Protein AF-A0A2X2M861-F1 (afdb_monomer_lite)

Foldseek 3Di:
DDDPQCPPVPDPDVVVVVVSVVVVVVVVVVCVVPDDDDDDPVNVVVVVVVVVD

pLDDT: mean 83.21, std 9.46, range [53.78, 94.19]

Radius of gyration: 18.47 Å; chains: 1; bounding box: 38×29×44 Å

InterPro domains:
  IPR006297 Elongation factor 4 [PTHR43512] (1-50)
  IPR013842 GTP-binding protein LepA, C-terminal [PF06421] (2-49)

Structure (mmCIF, N/CA/C/O backbone):
data_AF-A0A2X2M861-F1
#
_entry.id   AF-A0A2X2M861-F1
#
loop_
_atom_site.group_PDB
_atom_site.id
_atom_site.type_symbol
_atom_site.label_atom_id
_atom_site.label_alt_id
_atom_site.label_comp_id
_atom_site.label_asym_id
_atom_site.label_entity_id
_atom_site.label_seq_id
_atom_site.pdbx_PDB_ins_code
_atom_site.Cartn_x
_atom_site.Cartn_y
_atom_site.Cartn_z
_atom_site.occupancy
_atom_site.B_iso_or_equiv
_atom_site.auth_seq_id
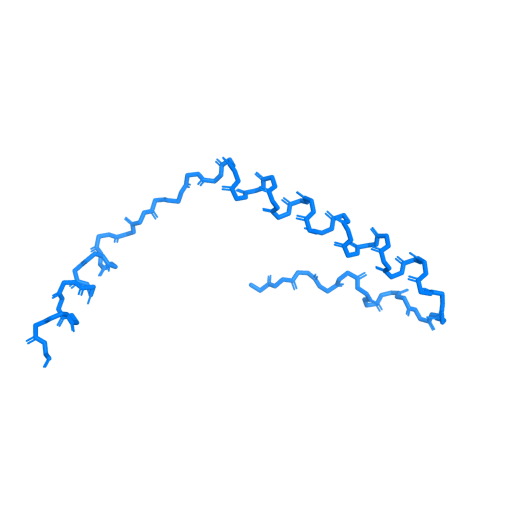_atom_site.auth_comp_id
_atom_site.auth_asym_id
_ato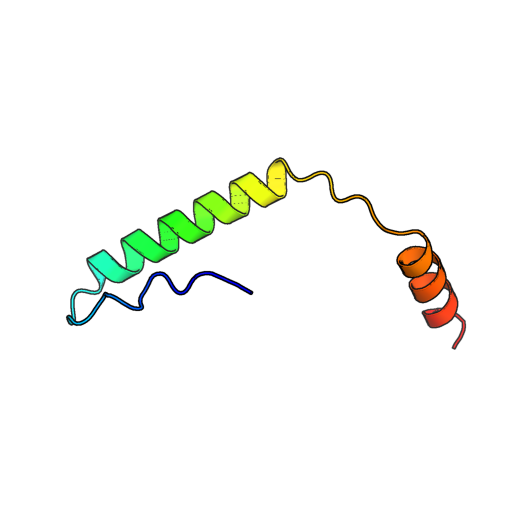m_site.auth_atom_id
_atom_site.pdbx_PDB_model_num
ATOM 1 N N . MET A 1 1 ? -7.922 -9.042 -1.183 1.00 58.62 1 MET A N 1
ATOM 2 C CA . MET A 1 1 ? -7.054 -9.495 -2.296 1.00 58.62 1 MET A CA 1
ATOM 3 C C . MET A 1 1 ? -6.348 -8.271 -2.892 1.00 58.62 1 MET A C 1
ATOM 5 O O . MET A 1 1 ? -7.025 -7.322 -3.261 1.00 58.62 1 MET A O 1
ATOM 9 N N . GLY A 1 2 ? -5.013 -8.183 -2.849 1.00 77.81 2 GLY A N 1
ATOM 10 C CA . GLY A 1 2 ? -4.280 -6.957 -3.217 1.00 77.81 2 GLY A CA 1
ATOM 11 C C . GLY A 1 2 ? -3.905 -6.886 -4.702 1.00 77.81 2 GLY A C 1
ATOM 12 O O . GLY A 1 2 ? -3.548 -7.900 -5.291 1.00 77.81 2 GLY A O 1
ATOM 13 N N . LYS A 1 3 ? -3.922 -5.687 -5.305 1.00 87.19 3 LYS A N 1
ATOM 14 C CA . LYS A 1 3 ? -3.428 -5.474 -6.679 1.00 87.19 3 LYS A CA 1
ATOM 15 C C . LYS A 1 3 ? -1.935 -5.811 -6.773 1.00 87.19 3 LYS A C 1
ATOM 17 O O . LYS A 1 3 ? -1.126 -5.186 -6.084 1.00 87.19 3 LYS A O 1
ATOM 22 N N . ASN A 1 4 ? -1.561 -6.720 -7.673 1.00 88.19 4 ASN A N 1
ATOM 23 C CA . ASN A 1 4 ? -0.159 -6.973 -8.000 1.00 88.19 4 ASN A CA 1
ATOM 24 C C . ASN A 1 4 ? 0.384 -5.842 -8.891 1.00 88.19 4 ASN A C 1
ATOM 26 O O . ASN A 1 4 ? 0.170 -5.817 -10.103 1.00 88.19 4 ASN A O 1
ATOM 30 N N . VAL A 1 5 ? 1.075 -4.879 -8.278 1.00 89.56 5 VAL A N 1
ATOM 31 C CA . VAL A 1 5 ? 1.629 -3.707 -8.977 1.00 89.56 5 VAL A CA 1
ATOM 32 C C . VAL A 1 5 ? 2.841 -4.038 -9.852 1.00 89.56 5 VAL A C 1
ATOM 34 O O . VAL A 1 5 ? 3.200 -3.231 -10.704 1.00 89.56 5 VAL A O 1
ATOM 37 N N . LEU A 1 6 ? 3.443 -5.220 -9.693 1.00 88.81 6 LEU A N 1
ATOM 38 C CA . LEU A 1 6 ? 4.664 -5.623 -10.393 1.00 88.81 6 LEU A CA 1
ATOM 39 C C . LEU A 1 6 ? 4.405 -6.448 -11.661 1.00 88.81 6 LEU A C 1
ATOM 41 O O . LEU A 1 6 ? 5.346 -6.722 -12.398 1.00 88.81 6 LEU A O 1
ATOM 45 N N . ALA A 1 7 ? 3.151 -6.793 -11.963 1.00 88.75 7 ALA A N 1
ATOM 46 C CA . ALA A 1 7 ? 2.798 -7.672 -13.082 1.00 88.75 7 ALA A CA 1
ATOM 47 C C . ALA A 1 7 ? 3.282 -7.181 -14.464 1.00 88.75 7 ALA A C 1
ATOM 49 O O . ALA A 1 7 ? 3.476 -7.989 -15.363 1.00 88.75 7 ALA A O 1
ATOM 50 N N . LYS A 1 8 ? 3.494 -5.865 -14.634 1.00 87.38 8 LYS A N 1
ATOM 51 C CA . LYS A 1 8 ? 4.013 -5.255 -15.875 1.00 87.38 8 LYS A CA 1
ATOM 52 C C . LYS A 1 8 ? 5.493 -4.850 -15.803 1.00 87.38 8 LYS A C 1
ATOM 54 O O . LYS A 1 8 ? 5.991 -4.147 -16.682 1.00 87.38 8 LYS A O 1
ATOM 59 N N . CYS A 1 9 ? 6.204 -5.228 -14.743 1.00 89.25 9 CYS A N 1
ATOM 60 C CA . CYS A 1 9 ? 7.633 -4.958 -14.584 1.00 89.25 9 CYS A CA 1
ATOM 61 C C . CYS A 1 9 ? 8.462 -6.099 -15.186 1.00 89.25 9 CYS A C 1
ATOM 63 O O . CYS A 1 9 ? 9.130 -6.828 -14.459 1.00 89.25 9 CYS A O 1
ATOM 65 N N . TYR A 1 10 ? 8.422 -6.220 -16.514 1.00 84.62 10 TYR A N 1
ATOM 66 C CA . TYR A 1 10 ? 9.106 -7.275 -17.277 1.00 84.62 10 TYR A CA 1
ATOM 67 C C . TYR A 1 10 ? 10.637 -7.111 -17.359 1.00 84.62 10 TYR A C 1
ATOM 69 O O . TYR A 1 10 ? 11.320 -7.983 -17.876 1.00 84.62 10 TYR A O 1
ATOM 77 N N . GLY A 1 11 ? 11.179 -5.993 -16.861 1.00 87.31 11 GLY A N 1
ATOM 78 C CA . GLY A 1 11 ? 12.614 -5.700 -16.852 1.00 87.31 11 GLY A CA 1
ATOM 79 C C . GLY A 1 11 ? 13.282 -5.878 -15.484 1.00 87.31 11 GLY A C 1
ATOM 80 O O . GLY A 1 11 ? 12.631 -6.073 -14.452 1.00 87.31 11 GLY A O 1
ATOM 81 N N . GLY A 1 12 ? 14.608 -5.741 -15.479 1.00 86.19 12 GLY A N 1
ATOM 82 C CA . GLY A 1 12 ? 15.449 -5.805 -14.278 1.00 86.19 12 GLY A CA 1
ATOM 83 C C . GLY A 1 12 ? 15.525 -4.508 -13.466 1.00 86.19 12 GLY A C 1
ATOM 84 O O . GLY A 1 12 ? 16.148 -4.501 -12.409 1.00 86.19 12 GLY A O 1
ATOM 85 N N . ASP A 1 13 ? 14.894 -3.418 -13.919 1.00 88.94 13 ASP A N 1
ATOM 86 C CA . ASP A 1 13 ? 14.951 -2.127 -13.227 1.00 88.94 13 ASP A CA 1
ATOM 87 C C . ASP A 1 13 ? 14.249 -2.180 -11.858 1.00 88.94 13 ASP A C 1
ATOM 89 O O . ASP A 1 13 ? 13.016 -2.148 -11.730 1.00 88.94 13 ASP A O 1
ATOM 93 N N . ILE A 1 14 ? 15.071 -2.236 -10.813 1.00 88.56 14 ILE A N 1
ATOM 94 C CA . ILE A 1 14 ? 14.637 -2.258 -9.420 1.00 8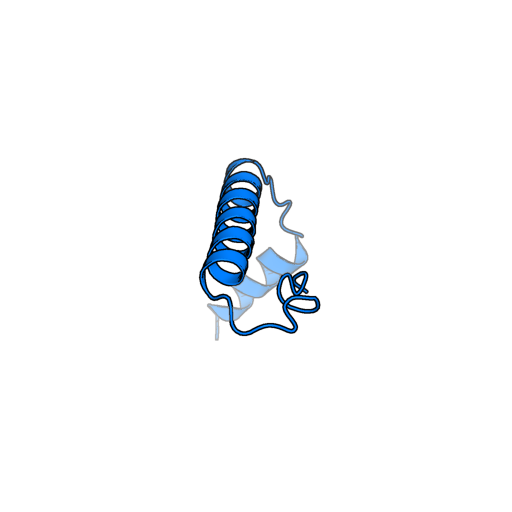8.56 14 ILE A CA 1
ATOM 95 C C . ILE A 1 14 ? 14.057 -0.914 -8.967 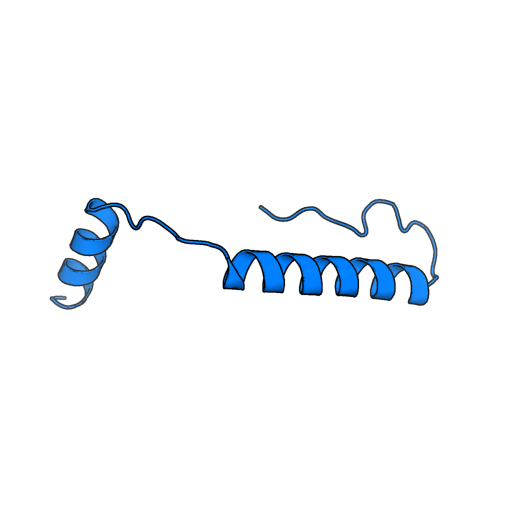1.00 88.56 14 ILE A C 1
ATOM 97 O O . ILE A 1 14 ? 13.184 -0.896 -8.094 1.00 88.56 14 ILE A O 1
ATOM 101 N N . SER A 1 15 ? 14.475 0.200 -9.576 1.00 92.56 15 SER A N 1
ATOM 102 C CA . SER A 1 15 ? 13.978 1.540 -9.248 1.00 92.56 15 SER A CA 1
ATOM 103 C C . SER A 1 15 ? 12.484 1.641 -9.549 1.00 92.56 15 SER A C 1
ATOM 105 O O . SER A 1 15 ? 11.686 2.056 -8.698 1.00 92.56 15 SER A O 1
ATOM 107 N N . ARG A 1 16 ? 12.061 1.133 -10.714 1.00 92.69 16 ARG A N 1
ATOM 108 C CA . ARG A 1 16 ? 10.644 1.066 -11.096 1.00 92.69 16 ARG A CA 1
ATOM 109 C C . ARG A 1 16 ? 9.821 0.202 -10.140 1.00 92.69 16 ARG A C 1
ATOM 111 O O . ARG A 1 16 ? 8.719 0.609 -9.767 1.00 92.69 16 ARG A O 1
ATOM 118 N N . LYS A 1 17 ? 10.346 -0.952 -9.708 1.00 92.00 17 LYS A N 1
ATOM 119 C CA . LYS A 1 17 ? 9.664 -1.829 -8.736 1.00 92.00 17 LYS A CA 1
ATOM 120 C C . LYS A 1 17 ? 9.495 -1.130 -7.383 1.00 92.00 17 LYS A C 1
ATOM 122 O O . LYS A 1 17 ? 8.380 -1.084 -6.865 1.00 92.00 17 LYS A O 1
ATOM 127 N N . ARG A 1 18 ? 10.558 -0.509 -6.854 1.00 93.12 18 ARG A N 1
ATOM 128 C CA . ARG A 1 18 ? 10.518 0.250 -5.588 1.00 93.12 18 ARG A CA 1
ATOM 129 C C . ARG A 1 18 ? 9.504 1.390 -5.643 1.00 93.12 18 ARG A C 1
ATOM 131 O O . ARG A 1 18 ? 8.650 1.485 -4.768 1.00 93.12 18 ARG A O 1
ATOM 138 N N . LYS A 1 19 ? 9.506 2.185 -6.718 1.00 94.19 19 LYS A N 1
ATOM 139 C CA . LYS A 1 19 ? 8.554 3.295 -6.904 1.00 94.19 19 LYS A CA 1
ATOM 140 C C . LYS A 1 19 ? 7.089 2.845 -6.837 1.00 94.19 19 LYS A C 1
ATOM 142 O O . LYS A 1 19 ? 6.245 3.570 -6.312 1.00 94.19 19 LYS A O 1
ATOM 147 N N . LEU A 1 20 ? 6.765 1.671 -7.381 1.00 93.62 20 LEU A N 1
ATOM 148 C CA . LEU A 1 20 ? 5.401 1.131 -7.365 1.00 93.62 20 LEU A CA 1
ATOM 149 C C . LEU A 1 20 ? 4.996 0.612 -5.981 1.00 93.62 20 LEU A C 1
ATOM 151 O O . LEU A 1 20 ? 3.858 0.834 -5.561 1.00 93.62 20 LEU A O 1
ATOM 155 N N . LEU A 1 21 ? 5.922 -0.029 -5.268 1.00 92.19 21 LEU A N 1
ATOM 156 C CA . LEU A 1 21 ? 5.699 -0.515 -3.906 1.00 92.19 21 LEU A CA 1
ATOM 157 C C . LEU A 1 21 ? 5.511 0.638 -2.913 1.00 92.19 21 LEU A C 1
ATOM 159 O O . LEU A 1 21 ? 4.564 0.606 -2.130 1.00 92.19 21 LEU A O 1
ATOM 163 N N . GLU A 1 22 ? 6.320 1.696 -3.005 1.00 94.12 22 GLU A N 1
ATOM 164 C CA . GLU A 1 22 ? 6.180 2.880 -2.145 1.00 94.12 22 GLU A CA 1
ATOM 165 C C . GLU A 1 22 ? 4.829 3.579 -2.343 1.00 94.12 22 GLU A C 1
ATOM 167 O O . GLU A 1 22 ? 4.140 3.911 -1.377 1.00 94.12 22 GLU A O 1
ATOM 172 N N . LYS A 1 23 ? 4.367 3.707 -3.594 1.00 94.12 23 LYS A N 1
ATOM 173 C CA . LYS A 1 23 ? 3.022 4.233 -3.883 1.00 94.12 23 LYS A CA 1
ATOM 174 C C . LYS A 1 23 ? 1.917 3.366 -3.281 1.00 94.12 23 LYS A C 1
ATOM 176 O O . LYS A 1 23 ? 0.950 3.894 -2.735 1.00 94.12 23 LYS A O 1
ATOM 181 N N . GLN A 1 24 ? 2.047 2.043 -3.373 1.00 92.88 24 GLN A N 1
ATOM 182 C CA . GLN A 1 24 ? 1.077 1.123 -2.783 1.00 92.88 24 GLN A CA 1
ATOM 183 C C . GLN A 1 24 ? 1.064 1.228 -1.252 1.00 92.88 24 GLN A C 1
ATOM 185 O O . GLN A 1 24 ? -0.013 1.241 -0.653 1.00 92.88 24 GLN A O 1
ATOM 190 N N . LYS A 1 25 ? 2.239 1.335 -0.625 1.00 91.75 25 LYS A N 1
ATOM 191 C CA . LYS A 1 25 ? 2.394 1.480 0.826 1.00 91.75 25 LYS A CA 1
ATOM 192 C C . LYS A 1 25 ? 1.762 2.779 1.329 1.00 91.75 25 LYS A C 1
ATOM 194 O O . LYS A 1 25 ? 0.950 2.730 2.249 1.00 91.75 25 LYS A O 1
ATOM 199 N N . ALA A 1 26 ? 2.048 3.906 0.678 1.00 92.69 26 ALA A N 1
ATOM 200 C CA . ALA A 1 26 ? 1.457 5.201 1.012 1.00 92.69 26 ALA A CA 1
ATOM 201 C C . ALA A 1 26 ? -0.072 5.204 0.838 1.00 92.69 26 ALA A C 1
ATOM 203 O O . ALA A 1 26 ? -0.802 5.667 1.714 1.00 92.69 26 ALA A O 1
ATOM 204 N N . GLY A 1 27 ? -0.573 4.621 -0.258 1.00 90.31 27 GLY A N 1
ATOM 205 C CA . GLY A 1 27 ? -2.011 4.482 -0.494 1.00 90.31 27 GLY A CA 1
ATOM 206 C C . GLY A 1 27 ? -2.707 3.641 0.581 1.00 90.31 27 GLY A C 1
ATOM 207 O O . GLY A 1 27 ? -3.746 4.044 1.098 1.00 90.31 27 GLY A O 1
ATOM 208 N N . LYS A 1 28 ? -2.112 2.508 0.979 1.00 89.75 28 LYS A N 1
ATOM 209 C CA . LYS A 1 28 ? -2.636 1.679 2.077 1.00 89.75 28 LYS A CA 1
ATOM 210 C C . LYS A 1 28 ? -2.602 2.400 3.424 1.00 89.75 28 LYS A C 1
ATOM 212 O O . LYS A 1 28 ? -3.567 2.294 4.171 1.00 89.75 28 LYS A O 1
ATOM 217 N N . ALA A 1 29 ? -1.533 3.137 3.723 1.00 87.94 29 ALA A N 1
ATOM 218 C CA . ALA A 1 29 ? -1.433 3.912 4.958 1.00 87.94 29 ALA A CA 1
ATOM 219 C C . ALA A 1 29 ? -2.538 4.976 5.043 1.00 87.94 29 ALA A C 1
ATOM 221 O O . ALA A 1 29 ? -3.203 5.091 6.069 1.00 87.94 29 ALA A O 1
ATOM 222 N N . LYS A 1 30 ? -2.809 5.678 3.934 1.00 87.75 30 LYS A N 1
ATOM 223 C CA . LYS A 1 30 ? -3.911 6.643 3.849 1.00 87.75 30 LYS A CA 1
ATOM 224 C C . LYS A 1 30 ? -5.280 5.979 4.027 1.00 87.75 30 LYS A C 1
ATOM 226 O O . LYS A 1 30 ? -6.102 6.492 4.775 1.00 87.75 30 LYS A O 1
ATOM 231 N N . MET A 1 31 ? -5.517 4.830 3.385 1.00 84.44 31 MET A N 1
ATOM 232 C CA . MET A 1 31 ? -6.773 4.084 3.551 1.00 84.44 31 MET A CA 1
ATOM 233 C C . MET A 1 31 ? -6.968 3.586 4.988 1.00 84.44 31 MET A C 1
ATOM 235 O O . MET A 1 31 ? -8.085 3.621 5.486 1.00 84.44 31 MET A O 1
ATOM 239 N N . LYS A 1 32 ? -5.892 3.183 5.675 1.00 82.94 32 LYS A N 1
ATOM 240 C CA . LYS A 1 32 ? -5.945 2.781 7.087 1.00 82.94 32 LYS A CA 1
ATOM 241 C C . LYS A 1 32 ? -6.296 3.952 8.013 1.00 82.94 32 LYS A C 1
ATOM 243 O O . LYS A 1 32 ? -7.011 3.746 8.979 1.00 82.94 32 LYS A O 1
ATOM 248 N N . ALA A 1 33 ? -5.796 5.154 7.724 1.00 79.31 33 ALA A N 1
ATOM 249 C CA . ALA A 1 33 ? -6.051 6.337 8.546 1.00 79.31 33 ALA A CA 1
ATOM 250 C C . ALA A 1 33 ? -7.480 6.891 8.399 1.00 79.31 33 ALA A C 1
ATOM 252 O O . ALA A 1 33 ? -7.990 7.499 9.329 1.00 79.31 33 ALA A O 1
ATOM 253 N N . VAL A 1 34 ? -8.107 6.707 7.233 1.00 78.44 34 VAL A N 1
ATOM 254 C CA . VAL A 1 34 ? -9.449 7.246 6.929 1.00 78.44 34 VAL A CA 1
ATOM 255 C C . VAL A 1 34 ? -10.553 6.191 7.081 1.00 78.44 34 VAL A C 1
ATOM 257 O O . VAL A 1 34 ? -11.726 6.534 7.178 1.00 78.44 34 VAL A O 1
ATOM 260 N N . GLY A 1 35 ? -10.208 4.903 7.075 1.00 73.12 35 GLY A N 1
ATOM 261 C CA . GLY A 1 35 ? -11.186 3.822 7.072 1.00 73.12 35 GLY A CA 1
ATOM 262 C C . GLY A 1 35 ? -11.901 3.659 8.411 1.00 73.12 35 GLY A C 1
ATOM 263 O O . GLY A 1 35 ? -11.363 3.024 9.312 1.00 73.12 35 GLY A O 1
ATOM 264 N N . ASN A 1 36 ? -13.141 4.144 8.502 1.00 67.75 36 ASN A N 1
ATOM 265 C CA . ASN A 1 36 ? -14.114 3.596 9.444 1.00 67.75 36 ASN A CA 1
ATOM 266 C C . ASN A 1 36 ? -14.509 2.206 8.944 1.00 67.75 36 ASN A C 1
ATOM 268 O O . ASN A 1 36 ? -15.074 2.070 7.859 1.00 67.75 36 ASN A O 1
ATOM 272 N N . VAL A 1 37 ? -14.162 1.175 9.708 1.00 72.88 37 VAL A N 1
ATOM 273 C CA . VAL A 1 37 ? -14.619 -0.191 9.449 1.00 72.88 37 VAL A CA 1
ATOM 274 C C . VAL A 1 37 ? -15.792 -0.448 10.380 1.00 72.88 37 VAL A C 1
ATOM 276 O O . VAL A 1 37 ? -15.614 -0.499 11.594 1.00 72.88 37 VAL A O 1
ATOM 279 N N . GLU A 1 38 ? -16.988 -0.588 9.815 1.00 75.25 38 GLU A N 1
ATOM 280 C CA . GLU A 1 38 ? -18.139 -1.104 10.553 1.00 75.25 38 GLU A CA 1
ATOM 281 C C . GLU A 1 38 ? -17.901 -2.588 10.835 1.00 75.25 38 GLU A C 1
ATOM 283 O O . GLU A 1 38 ? -17.738 -3.398 9.920 1.00 75.25 38 GLU A O 1
ATOM 288 N N . ILE A 1 39 ? -17.814 -2.930 12.119 1.00 79.00 39 ILE A N 1
ATOM 289 C CA . ILE A 1 39 ? -17.625 -4.309 12.559 1.00 79.00 39 ILE A CA 1
ATOM 290 C C . ILE A 1 39 ? -19.014 -4.958 12.641 1.00 79.00 39 ILE A C 1
ATOM 292 O O . ILE A 1 39 ? -19.870 -4.446 13.367 1.00 79.00 39 ILE A O 1
ATOM 296 N N . PRO A 1 40 ? -19.267 -6.064 11.918 1.00 84.81 40 PRO A N 1
ATOM 297 C CA . PRO A 1 40 ? -20.555 -6.745 11.976 1.00 84.81 40 PRO A CA 1
ATOM 298 C C . PRO A 1 40 ? -20.780 -7.374 13.357 1.00 84.81 40 PRO A C 1
ATOM 300 O O . PRO A 1 40 ? -19.843 -7.851 13.997 1.00 84.81 40 PRO A O 1
ATOM 303 N N . GLN A 1 41 ? -22.037 -7.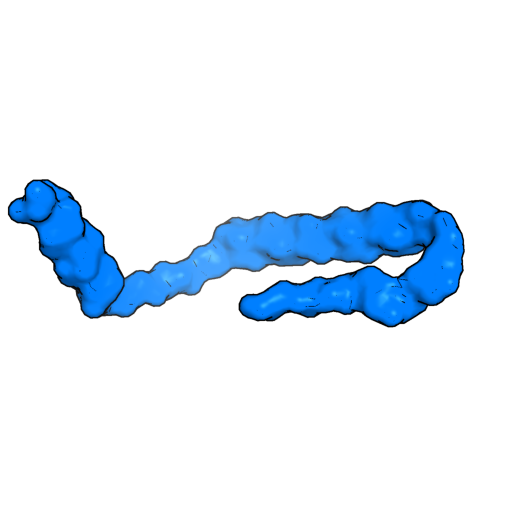416 13.804 1.00 80.12 41 GLN A N 1
ATOM 304 C CA . GLN A 1 41 ? -22.412 -7.922 15.131 1.00 80.12 41 GLN A CA 1
ATOM 305 C C . GLN A 1 41 ? -21.993 -9.386 15.354 1.00 80.12 41 GLN A C 1
ATOM 307 O O . GLN A 1 41 ? -21.529 -9.741 16.438 1.00 80.12 41 GLN A O 1
ATOM 312 N N . ASP A 1 42 ? -22.056 -10.207 14.306 1.00 81.00 42 ASP A N 1
ATOM 313 C CA . ASP A 1 42 ? -21.632 -11.611 14.343 1.00 81.00 42 ASP A CA 1
ATOM 314 C C . ASP A 1 42 ? -20.139 -11.768 14.673 1.00 81.00 42 ASP A C 1
ATOM 316 O O . ASP A 1 42 ? -19.747 -12.717 15.352 1.00 81.00 42 ASP A O 1
ATOM 320 N N . ALA A 1 43 ? -19.298 -10.814 14.252 1.00 79.88 43 ALA A N 1
ATOM 321 C CA . ALA A 1 43 ? -17.867 -10.837 14.548 1.00 79.88 43 ALA A CA 1
ATOM 322 C C . ALA A 1 43 ? -17.572 -10.518 16.022 1.00 79.88 43 ALA A C 1
ATOM 324 O O . ALA A 1 43 ? -16.638 -11.082 16.584 1.00 79.88 43 ALA A O 1
ATOM 325 N N . PHE A 1 44 ? -18.379 -9.672 16.672 1.00 77.75 44 PHE A N 1
ATOM 326 C CA . PHE A 1 44 ? -18.249 -9.418 18.112 1.00 77.75 44 PHE A 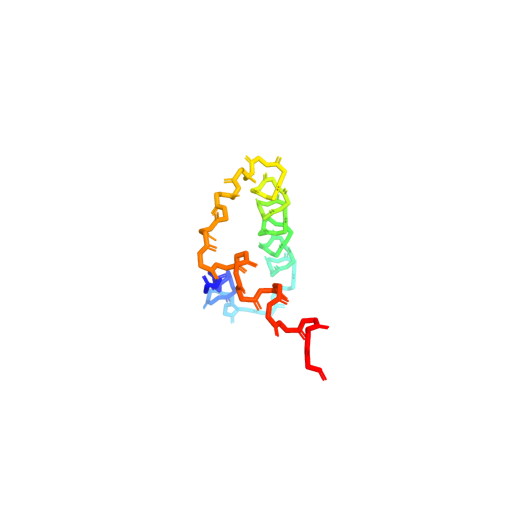CA 1
ATOM 327 C C . PHE A 1 44 ? -18.636 -10.642 18.945 1.00 77.75 44 PHE A C 1
ATOM 329 O O . PHE A 1 44 ? -17.936 -10.999 19.890 1.00 77.75 44 PHE A O 1
ATOM 336 N N . LEU A 1 45 ? -19.730 -11.308 18.567 1.00 81.81 45 LEU A N 1
ATOM 337 C CA . LEU A 1 45 ? -20.206 -12.518 19.241 1.00 81.81 45 LEU A CA 1
ATOM 338 C C . LEU A 1 45 ? -19.220 -13.687 19.097 1.00 81.81 45 LEU A C 1
ATOM 340 O O . LEU A 1 45 ? -19.134 -14.519 19.995 1.00 81.81 45 LEU A O 1
ATOM 344 N N . ALA A 1 46 ? -18.479 -13.757 17.987 1.00 81.31 46 ALA A N 1
ATOM 345 C CA . ALA A 1 46 ? -17.464 -14.784 17.760 1.00 81.31 46 ALA A CA 1
ATOM 346 C C . ALA A 1 46 ? -16.216 -14.603 18.641 1.00 81.31 46 ALA A C 1
ATOM 348 O O . ALA A 1 46 ? -15.686 -15.595 19.129 1.00 81.31 46 ALA A O 1
ATOM 349 N N . VAL A 1 47 ? -15.772 -13.361 18.874 1.00 80.88 47 VAL A N 1
ATOM 350 C CA . VAL A 1 47 ? -14.626 -13.079 19.760 1.00 80.88 47 VAL A CA 1
ATOM 351 C C . VAL A 1 47 ? -14.959 -13.441 21.207 1.00 80.88 47 VAL A C 1
ATOM 353 O O . VAL A 1 47 ? -14.181 -14.133 21.846 1.00 80.88 47 VAL A O 1
ATOM 356 N N . LEU A 1 48 ? -16.145 -13.061 21.693 1.00 80.19 48 LEU A N 1
ATOM 357 C CA . LEU A 1 48 ? -16.570 -13.366 23.066 1.00 80.19 48 LEU A CA 1
ATOM 358 C C . LEU A 1 48 ? -16.646 -14.873 23.348 1.00 80.19 48 LEU A C 1
ATOM 360 O O . LEU A 1 48 ? -16.288 -15.306 24.430 1.00 80.19 48 LEU A O 1
ATOM 364 N N . LYS A 1 49 ? -17.074 -15.677 22.369 1.00 76.44 49 LYS A N 1
ATOM 365 C CA . LYS A 1 49 ? -17.139 -17.139 22.516 1.00 76.44 49 LYS A CA 1
ATOM 366 C C . LYS A 1 49 ? -15.771 -17.826 22.470 1.00 76.44 49 LYS A C 1
ATOM 368 O O . LYS A 1 49 ? -15.681 -18.961 22.911 1.00 76.44 49 LYS A O 1
ATOM 373 N N . MET A 1 50 ? -14.747 -17.179 21.907 1.00 68.75 50 MET A N 1
ATOM 374 C CA . MET A 1 50 ? -13.385 -17.726 21.845 1.00 68.75 50 MET A CA 1
ATOM 375 C C . MET A 1 50 ? -12.614 -17.568 23.160 1.00 68.75 50 MET A C 1
ATOM 377 O O . MET A 1 50 ? -11.682 -18.328 23.376 1.00 68.75 50 MET A O 1
ATOM 381 N N . ASP A 1 51 ? -12.972 -16.599 24.010 1.00 64.25 51 ASP A N 1
ATOM 382 C CA . ASP A 1 51 ? -12.332 -16.399 25.323 1.00 64.25 51 ASP A CA 1
ATOM 383 C C . ASP A 1 51 ? -12.919 -17.317 26.424 1.00 64.25 51 ASP A C 1
ATOM 385 O O . ASP A 1 51 ? -12.342 -17.417 27.505 1.00 64.25 51 ASP A O 1
ATOM 389 N N . ASP A 1 52 ? -14.048 -17.987 26.152 1.00 63.03 52 ASP A N 1
ATOM 390 C CA . ASP A 1 52 ? -14.753 -18.897 27.074 1.00 63.03 52 ASP A CA 1
ATOM 391 C C . ASP A 1 52 ? -14.402 -20.400 26.864 1.00 63.03 52 ASP A C 1
ATOM 393 O O . ASP A 1 52 ? -14.994 -21.261 27.523 1.00 63.03 52 ASP A O 1
ATOM 397 N N . GLU A 1 53 ? -13.444 -20.732 25.980 1.00 53.78 53 GLU A N 1
ATOM 398 C CA . GLU A 1 53 ? -12.849 -22.080 25.783 1.00 53.78 53 GLU A CA 1
ATOM 399 C C . GLU A 1 53 ? -11.370 -22.125 26.208 1.00 53.78 53 GLU A C 1
ATOM 401 O O . GLU A 1 53 ? -10.974 -23.137 26.837 1.00 53.78 53 GLU A O 1
#

Secondary structure (DSSP, 8-state):
----TTTT--SS-HHHHHHHHHHHHHHHHHHHHH---PPPHHHHHHHHHHTT-

Organism: Staphylococcus aureus (NCBI:txid1280)

Sequence (53 aa):
MGKNVLAKCYGGDISRKRKLLEKQKAGKAKMKAVGNVEIPQDAFLAVLKMDDE